Protein AF-A0A5B2W1D2-F1 (afdb_monomer_lite)

Secondary structure (DSSP, 8-state):
--SSPPSSBTTB-EE-TTSEEES-SS---GGGEEEETTTS-HHHHHHHHHHHHHHHHHH-GGGSTTTTT--PPP----HHHHGGG---

Structure (mmCIF, N/CA/C/O backbone):
data_AF-A0A5B2W1D2-F1
#
_entry.id   AF-A0A5B2W1D2-F1
#
loop_
_atom_site.group_PDB
_atom_site.id
_atom_site.type_symbol
_atom_site.label_atom_id
_atom_site.label_alt_id
_atom_site.label_comp_id
_atom_site.label_asym_id
_atom_site.label_entity_id
_atom_site.label_seq_id
_atom_site.pdbx_PDB_ins_code
_atom_site.Cartn_x
_atom_site.Cartn_y
_atom_site.Cartn_z
_atom_site.occupancy
_atom_site.B_iso_or_equiv
_atom_site.auth_seq_id
_atom_site.auth_comp_id
_atom_site.auth_asym_id
_atom_site.auth_atom_id
_atom_site.pdbx_PDB_model_num
ATOM 1 N N . MET A 1 1 ? -1.914 -9.656 18.215 1.00 72.69 1 MET A N 1
ATOM 2 C CA . MET A 1 1 ? -1.688 -8.937 16.943 1.00 72.69 1 MET A CA 1
ATOM 3 C C . MET A 1 1 ? -2.398 -7.605 17.039 1.00 72.69 1 MET A C 1
ATOM 5 O O . MET A 1 1 ? -3.541 -7.641 17.476 1.00 72.69 1 MET A O 1
ATOM 9 N N . PRO A 1 2 ? -1.763 -6.472 16.699 1.00 80.94 2 PRO A N 1
ATOM 10 C CA . PRO A 1 2 ? -2.473 -5.197 16.636 1.00 80.94 2 PRO A CA 1
ATOM 11 C C . PRO A 1 2 ? -3.650 -5.295 15.659 1.00 80.94 2 PRO A C 1
ATOM 13 O O . PRO A 1 2 ? -3.535 -5.982 14.637 1.00 80.94 2 PRO A O 1
ATOM 16 N N . ALA A 1 3 ? -4.772 -4.672 16.007 1.00 80.81 3 ALA A N 1
ATOM 17 C CA . ALA A 1 3 ? -6.022 -4.775 15.265 1.00 80.81 3 ALA A CA 1
ATOM 18 C C . ALA A 1 3 ? -6.012 -3.851 14.041 1.00 80.81 3 ALA A C 1
ATOM 20 O O . ALA A 1 3 ? -6.364 -4.285 12.945 1.00 80.81 3 ALA A O 1
ATOM 21 N N . GLY A 1 4 ? -5.541 -2.614 14.212 1.00 83.88 4 GLY A N 1
ATOM 22 C CA . GLY A 1 4 ? -5.530 -1.575 13.186 1.00 83.88 4 GLY A CA 1
ATOM 23 C C . GLY A 1 4 ? -4.315 -1.600 12.258 1.00 83.88 4 GLY A C 1
ATOM 24 O O . GLY A 1 4 ? -3.319 -2.295 12.481 1.00 83.88 4 GLY A O 1
ATOM 25 N N . ALA A 1 5 ? -4.371 -0.803 11.190 1.00 87.62 5 ALA A N 1
ATOM 26 C CA . ALA A 1 5 ? -3.296 -0.695 10.206 1.00 87.62 5 ALA A CA 1
ATOM 27 C C . ALA A 1 5 ? -1.980 -0.178 10.818 1.00 87.62 5 ALA A C 1
ATOM 29 O O . ALA A 1 5 ? -1.964 0.577 11.793 1.00 87.62 5 ALA A O 1
ATOM 30 N N . CYS A 1 6 ? -0.841 -0.599 10.259 1.00 90.69 6 CYS A N 1
ATOM 31 C CA . CYS A 1 6 ? 0.437 0.022 10.608 1.00 90.69 6 CYS A CA 1
ATOM 32 C C . CYS A 1 6 ? 0.613 1.325 9.830 1.00 90.69 6 CYS A C 1
ATOM 34 O O . CYS A 1 6 ? 0.006 1.526 8.775 1.00 90.69 6 CYS A O 1
ATOM 36 N N . PHE A 1 7 ? 1.489 2.190 10.337 1.00 87.75 7 PHE A N 1
ATOM 37 C CA . PHE A 1 7 ? 1.839 3.421 9.638 1.00 87.75 7 PHE A CA 1
ATOM 38 C C . PHE A 1 7 ? 2.374 3.138 8.229 1.00 87.75 7 PHE A C 1
ATOM 40 O O . PHE A 1 7 ? 1.918 3.744 7.271 1.00 87.75 7 PHE A O 1
ATOM 47 N N . TRP A 1 8 ? 3.291 2.178 8.100 1.00 87.06 8 TRP A N 1
ATOM 48 C CA . TRP A 1 8 ? 4.006 1.908 6.852 1.00 87.06 8 TRP A CA 1
ATOM 49 C C . TRP A 1 8 ? 3.097 1.413 5.725 1.00 87.06 8 TRP A C 1
ATOM 51 O O . TRP A 1 8 ? 3.196 1.904 4.606 1.00 87.06 8 TRP A O 1
ATOM 61 N N . ALA A 1 9 ? 2.189 0.477 6.018 1.00 88.88 9 ALA A N 1
ATOM 62 C CA . ALA A 1 9 ? 1.392 -0.176 4.990 1.00 88.88 9 ALA A CA 1
ATOM 63 C C . ALA A 1 9 ? 0.441 0.811 4.297 1.00 88.88 9 ALA A C 1
ATOM 65 O O . ALA A 1 9 ? -0.531 1.298 4.884 1.00 88.88 9 ALA A O 1
ATOM 66 N N . GLY A 1 10 ? 0.758 1.090 3.033 1.00 83.38 10 GLY A N 1
ATOM 67 C CA . GLY A 1 10 ? -0.000 1.948 2.125 1.00 83.38 10 GLY A CA 1
ATOM 68 C C . GLY A 1 10 ? 0.284 3.445 2.234 1.00 83.38 10 GLY A C 1
ATOM 69 O O . GLY A 1 10 ? -0.209 4.182 1.391 1.00 83.38 10 GLY A O 1
ATOM 70 N N . HIS A 1 11 ? 1.086 3.897 3.207 1.00 87.00 11 HIS A N 1
ATOM 71 C CA . HIS A 1 11 ? 1.614 5.276 3.224 1.00 87.00 11 HIS A CA 1
ATOM 72 C C . HIS A 1 11 ? 3.052 5.360 2.724 1.00 87.00 11 HIS A C 1
ATOM 74 O O . HIS A 1 11 ? 3.481 6.409 2.255 1.00 87.00 11 HIS A O 1
ATOM 80 N N . VAL A 1 12 ? 3.803 4.266 2.836 1.00 88.56 12 VAL A N 1
ATOM 81 C CA . VAL A 1 12 ? 5.181 4.165 2.362 1.00 88.56 12 VAL A CA 1
ATOM 82 C C . VAL A 1 12 ? 5.320 2.862 1.593 1.00 88.56 12 VAL A C 1
ATOM 84 O O . VAL A 1 12 ? 4.881 1.809 2.055 1.00 88.56 12 VAL A O 1
ATOM 87 N N . LEU A 1 13 ? 5.951 2.939 0.428 1.00 92.19 13 LEU A N 1
ATOM 88 C CA . LEU A 1 13 ? 6.272 1.791 -0.406 1.00 92.19 13 LEU A CA 1
ATOM 89 C C . LEU A 1 13 ? 7.790 1.644 -0.483 1.00 92.19 13 LEU A C 1
ATOM 91 O O . LEU A 1 13 ? 8.516 2.636 -0.453 1.00 92.19 13 LEU A O 1
ATOM 95 N N . CYS A 1 14 ? 8.270 0.408 -0.563 1.00 93.69 14 CYS A N 1
ATOM 96 C CA . CYS A 1 14 ? 9.684 0.116 -0.763 1.00 93.69 14 CYS A CA 1
ATOM 97 C C . CYS A 1 14 ? 9.888 -0.442 -2.167 1.00 93.69 14 CYS A C 1
ATOM 99 O O . CYS A 1 14 ? 9.283 -1.457 -2.503 1.00 93.69 14 CYS A O 1
ATOM 101 N N . LEU A 1 15 ? 10.717 0.231 -2.961 1.00 94.94 15 LEU A N 1
ATOM 102 C CA . LEU A 1 15 ? 11.121 -0.202 -4.293 1.00 94.94 15 LEU A CA 1
ATOM 103 C C . LEU A 1 15 ? 12.461 -0.936 -4.203 1.00 94.94 15 LEU A C 1
ATOM 105 O O . LEU A 1 15 ? 13.436 -0.384 -3.692 1.00 94.94 15 LEU A O 1
ATOM 109 N N . ALA A 1 16 ? 12.497 -2.166 -4.700 1.00 94.06 16 ALA A N 1
ATOM 110 C CA . ALA A 1 16 ? 13.716 -2.943 -4.858 1.00 94.06 16 ALA A CA 1
ATOM 111 C C . ALA A 1 16 ? 14.386 -2.663 -6.224 1.00 94.06 16 ALA A C 1
ATOM 113 O O . ALA A 1 16 ? 13.724 -2.183 -7.148 1.00 94.06 16 ALA A O 1
ATOM 114 N N . PRO A 1 17 ? 15.692 -2.961 -6.386 1.00 95.19 17 PRO A N 1
ATOM 115 C CA . PRO A 1 17 ? 16.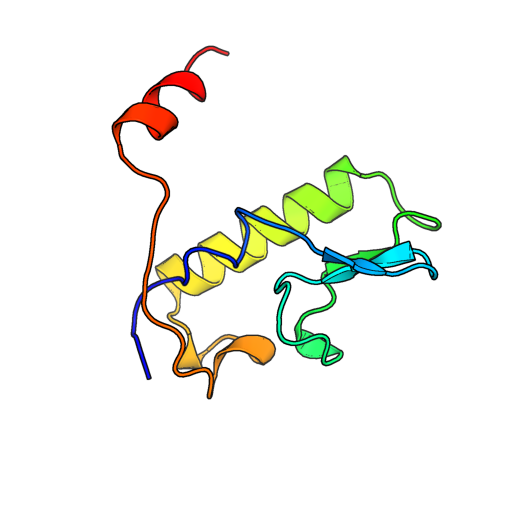416 -2.720 -7.643 1.00 95.19 17 PRO A CA 1
ATOM 116 C C . PRO A 1 17 ? 15.888 -3.498 -8.856 1.00 95.19 17 PRO A C 1
ATOM 118 O O . PRO A 1 17 ? 16.156 -3.116 -9.989 1.00 95.19 17 PRO A O 1
ATOM 121 N N . ASP A 1 18 ? 15.151 -4.582 -8.622 1.00 95.31 18 ASP A N 1
ATOM 122 C CA . ASP A 1 18 ? 14.501 -5.409 -9.643 1.00 95.31 18 ASP A CA 1
ATOM 123 C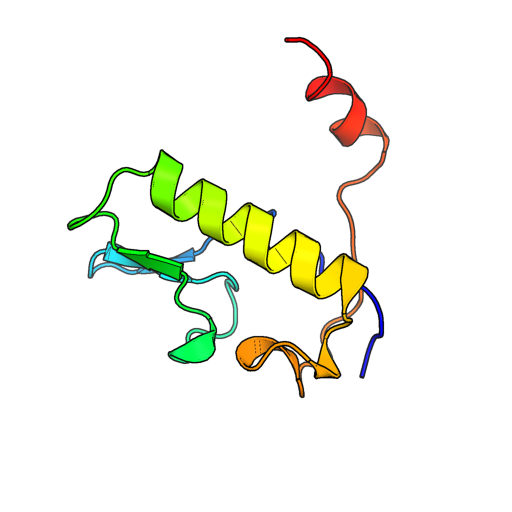 C . ASP A 1 18 ? 13.098 -4.899 -10.028 1.00 95.31 18 ASP A C 1
ATOM 125 O O . ASP A 1 18 ? 12.353 -5.584 -10.725 1.00 95.31 18 ASP A O 1
ATOM 129 N N . GLY A 1 19 ? 12.720 -3.710 -9.550 1.00 96.50 19 GLY A N 1
ATOM 130 C CA . GLY A 1 19 ? 11.435 -3.082 -9.834 1.00 96.50 19 GLY A CA 1
ATOM 131 C C . GLY A 1 19 ? 10.315 -3.498 -8.881 1.00 96.50 19 GLY A C 1
ATOM 132 O O . GLY A 1 19 ? 9.271 -2.841 -8.866 1.00 96.50 19 GLY A O 1
ATOM 133 N N . ASN A 1 20 ? 10.509 -4.530 -8.047 1.00 96.94 20 ASN A N 1
ATOM 134 C CA . ASN A 1 20 ? 9.467 -5.004 -7.140 1.00 96.94 20 ASN A CA 1
ATOM 135 C C . ASN A 1 20 ? 9.135 -3.953 -6.079 1.00 96.94 20 ASN A C 1
ATOM 137 O O . ASN A 1 20 ? 10.010 -3.425 -5.388 1.00 96.94 20 ASN A O 1
ATOM 141 N N . VAL A 1 21 ? 7.840 -3.702 -5.891 1.00 96.31 21 VAL A N 1
ATOM 142 C CA . VAL A 1 21 ? 7.331 -2.770 -4.887 1.00 96.31 21 VAL A CA 1
ATOM 143 C C . VAL A 1 21 ? 6.678 -3.530 -3.749 1.00 96.31 21 VAL A C 1
ATOM 145 O O . VAL A 1 21 ? 5.736 -4.294 -3.945 1.00 96.31 21 VAL A O 1
ATOM 148 N N . SER A 1 22 ? 7.159 -3.291 -2.534 1.00 95.56 22 SER A N 1
ATOM 149 C CA . SER A 1 22 ? 6.648 -3.886 -1.302 1.00 95.56 22 S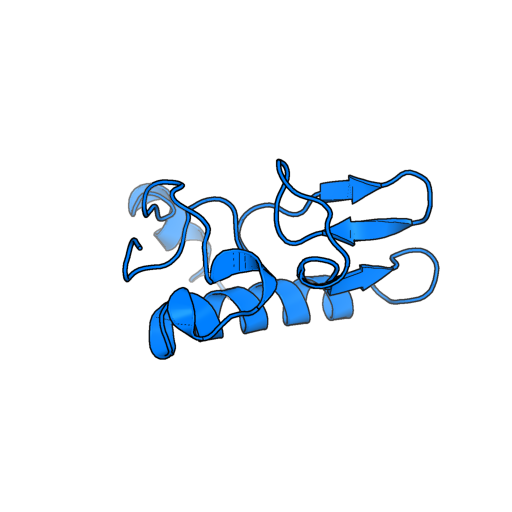ER A CA 1
ATOM 150 C C . SER A 1 22 ? 5.862 -2.883 -0.462 1.00 95.56 22 SER A C 1
ATOM 152 O O . SER A 1 22 ? 6.243 -1.721 -0.322 1.00 95.56 22 SER A O 1
ATOM 154 N N . ILE A 1 23 ? 4.811 -3.370 0.195 1.00 94.00 23 ILE A N 1
ATOM 155 C CA . ILE A 1 23 ? 3.965 -2.610 1.126 1.00 94.00 23 ILE A CA 1
ATOM 156 C C . ILE A 1 23 ? 4.652 -2.287 2.463 1.00 94.00 23 ILE A C 1
ATOM 158 O O . ILE A 1 23 ? 4.121 -1.547 3.291 1.00 94.00 23 ILE A O 1
ATOM 162 N N . CYS A 1 24 ? 5.813 -2.889 2.720 1.00 90.75 24 CYS A N 1
ATOM 163 C CA . CYS A 1 24 ? 6.581 -2.705 3.939 1.00 90.75 24 CYS A CA 1
ATOM 164 C C . CYS A 1 24 ? 8.051 -2.451 3.602 1.00 90.75 24 CYS A C 1
ATOM 166 O O . CYS A 1 24 ? 8.637 -3.147 2.781 1.00 90.75 24 CYS A O 1
ATOM 168 N N . VAL A 1 25 ? 8.656 -1.489 4.301 1.00 85.50 25 VAL A N 1
ATOM 169 C CA . VAL A 1 25 ? 10.089 -1.164 4.193 1.00 85.50 25 VAL A CA 1
ATOM 170 C C . VAL A 1 25 ? 10.988 -2.081 5.036 1.00 85.50 25 VAL A C 1
ATOM 172 O O . VAL A 1 25 ? 12.202 -1.974 4.984 1.00 85.50 25 VAL A O 1
ATOM 175 N N . ILE A 1 26 ? 10.399 -2.961 5.855 1.00 82.56 26 ILE A N 1
ATOM 176 C CA . ILE A 1 26 ? 11.142 -3.809 6.807 1.00 82.56 26 ILE A CA 1
ATOM 177 C C . ILE A 1 26 ? 11.017 -5.300 6.469 1.00 82.56 26 ILE A C 1
ATOM 179 O O . ILE A 1 26 ? 11.849 -6.100 6.881 1.00 82.56 26 ILE A O 1
ATOM 183 N N . SER A 1 27 ? 9.955 -5.710 5.774 1.00 80.31 27 SER A N 1
ATOM 184 C CA . SER A 1 27 ? 9.725 -7.112 5.428 1.00 80.31 27 SER A CA 1
ATOM 185 C C . SER A 1 27 ? 9.303 -7.216 3.971 1.00 80.31 27 SER A C 1
ATOM 187 O O . SER A 1 27 ? 8.286 -6.651 3.582 1.00 80.31 27 SER A O 1
ATOM 189 N N . HIS A 1 28 ? 10.076 -7.968 3.190 1.00 77.81 28 HIS A N 1
ATOM 190 C CA . HIS A 1 28 ? 9.931 -8.081 1.733 1.00 77.81 28 HIS A CA 1
ATOM 191 C C . HIS A 1 28 ? 9.497 -9.486 1.297 1.00 77.81 28 HIS A C 1
ATOM 193 O O . HIS A 1 28 ? 9.787 -9.932 0.193 1.00 77.81 28 HIS A O 1
ATOM 199 N N . GLY A 1 29 ? 8.821 -10.232 2.179 1.00 78.94 29 GLY A N 1
ATOM 200 C CA . GLY A 1 29 ? 8.271 -11.534 1.802 1.00 78.94 29 GLY A CA 1
ATOM 201 C C . GLY A 1 29 ? 7.247 -11.389 0.671 1.00 78.94 29 GLY A C 1
ATOM 202 O O . GLY A 1 29 ? 6.504 -10.411 0.652 1.00 78.94 29 GLY A O 1
ATOM 203 N N . ARG A 1 30 ? 7.148 -12.394 -0.213 1.00 84.38 30 ARG A N 1
ATOM 204 C CA . ARG A 1 30 ? 6.284 -12.396 -1.419 1.00 84.38 30 ARG A CA 1
ATOM 205 C C . ARG A 1 30 ? 4.861 -11.869 -1.205 1.00 84.38 30 ARG A C 1
ATOM 207 O O . ARG A 1 30 ? 4.302 -11.216 -2.070 1.00 84.38 30 ARG A O 1
ATOM 214 N N . HIS A 1 31 ? 4.277 -12.124 -0.034 1.00 86.81 31 HIS A N 1
ATOM 215 C CA . HIS A 1 31 ? 2.915 -11.703 0.303 1.00 86.81 31 HIS A CA 1
ATOM 216 C C . HIS A 1 31 ? 2.761 -10.183 0.481 1.00 86.81 31 HIS A C 1
ATOM 218 O O . HIS A 1 31 ? 1.634 -9.698 0.556 1.00 86.81 31 HIS A O 1
ATOM 224 N N . GLY A 1 32 ? 3.869 -9.453 0.622 1.00 90.94 32 GLY A N 1
ATOM 225 C CA . GLY A 1 32 ? 3.909 -7.999 0.752 1.00 90.94 32 GLY A CA 1
ATOM 226 C C . GLY A 1 32 ? 4.269 -7.271 -0.540 1.00 90.94 32 GLY A C 1
ATOM 227 O O . GLY A 1 32 ? 4.243 -6.04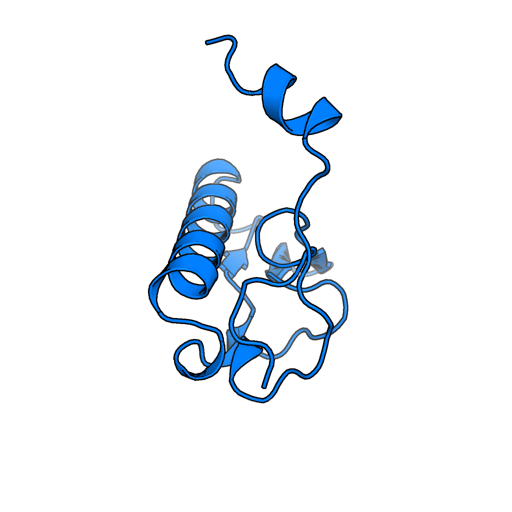4 -0.535 1.00 90.94 32 GLY A O 1
ATOM 228 N N . VAL A 1 33 ? 4.600 -7.988 -1.619 1.00 95.06 33 VAL A N 1
ATOM 229 C CA . VAL A 1 33 ? 4.847 -7.389 -2.936 1.00 95.06 33 VAL A CA 1
ATOM 230 C C . VAL A 1 33 ? 3.504 -7.041 -3.576 1.00 95.06 33 VAL A C 1
ATOM 232 O O . VAL A 1 33 ? 2.584 -7.857 -3.578 1.00 95.06 33 VAL A O 1
ATOM 235 N N . ILE A 1 34 ? 3.379 -5.816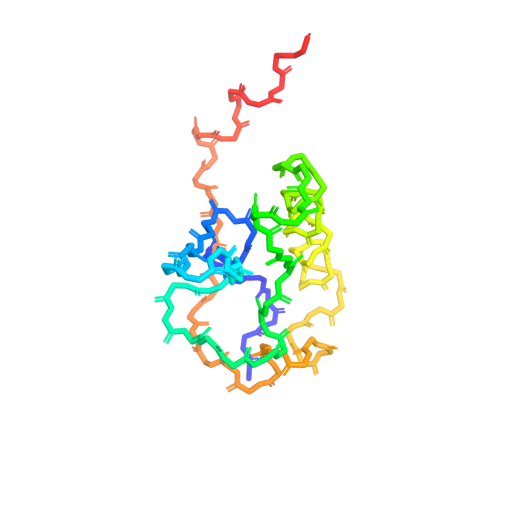 -4.080 1.00 95.31 34 ILE A N 1
ATOM 236 C CA . ILE A 1 34 ? 2.133 -5.256 -4.623 1.00 95.31 34 ILE A CA 1
ATOM 237 C C . ILE A 1 34 ? 2.218 -4.914 -6.119 1.00 95.31 34 ILE A C 1
ATOM 239 O O . ILE A 1 34 ? 1.226 -4.482 -6.700 1.00 95.31 34 ILE A O 1
ATOM 243 N N . GLY A 1 35 ? 3.370 -5.115 -6.753 1.00 96.31 35 GLY A N 1
ATOM 244 C CA . GLY A 1 35 ? 3.564 -4.913 -8.189 1.00 96.31 35 GLY A CA 1
ATOM 245 C C . GLY A 1 35 ? 5.033 -4.730 -8.541 1.00 96.31 35 GLY A C 1
ATOM 246 O O . GLY A 1 35 ? 5.890 -4.778 -7.653 1.00 96.31 35 GLY A O 1
ATOM 247 N N . ASN A 1 36 ? 5.300 -4.491 -9.822 1.00 97.56 36 ASN A N 1
ATOM 248 C CA . ASN A 1 36 ? 6.632 -4.191 -10.336 1.00 97.56 36 ASN A CA 1
ATOM 249 C C . ASN A 1 36 ? 6.588 -2.942 -11.234 1.00 97.56 36 ASN A C 1
ATOM 251 O O . ASN A 1 36 ? 5.780 -2.878 -12.155 1.00 97.56 36 ASN A O 1
ATOM 255 N N . LEU A 1 37 ? 7.430 -1.939 -10.963 1.00 97.75 37 LEU A N 1
ATOM 256 C CA . LEU A 1 37 ? 7.440 -0.675 -11.721 1.00 97.75 37 LEU A CA 1
ATOM 257 C C . LEU A 1 37 ? 8.138 -0.757 -13.082 1.00 97.75 37 LEU A C 1
ATOM 259 O O . LEU A 1 37 ? 8.042 0.186 -13.863 1.00 97.75 37 LEU A O 1
ATOM 263 N N . PHE A 1 38 ? 8.857 -1.838 -13.367 1.00 98.06 38 PHE A N 1
ATOM 264 C CA . PHE A 1 38 ? 9.391 -2.090 -14.705 1.00 98.06 38 PHE A CA 1
ATOM 265 C C . PHE A 1 38 ? 8.326 -2.689 -15.629 1.00 98.06 38 PHE A C 1
ATOM 267 O O . PHE A 1 38 ? 8.390 -2.477 -16.837 1.00 98.06 38 PHE A O 1
ATOM 274 N N . ASP A 1 39 ? 7.325 -3.365 -15.057 1.00 98.31 39 ASP A N 1
ATOM 275 C CA . ASP A 1 39 ? 6.272 -4.058 -15.804 1.00 98.31 39 ASP A CA 1
ATOM 276 C C . ASP A 1 39 ? 4.940 -3.287 -15.835 1.00 98.31 39 ASP A C 1
ATOM 278 O O . ASP A 1 39 ? 4.123 -3.484 -16.736 1.00 98.31 39 ASP A O 1
ATOM 282 N N . GLU A 1 40 ? 4.684 -2.426 -14.843 1.00 97.81 40 GLU A N 1
ATOM 283 C CA . GLU A 1 40 ? 3.370 -1.822 -14.608 1.00 97.81 40 GLU A CA 1
ATOM 284 C C . GLU A 1 40 ? 3.442 -0.307 -14.329 1.00 97.81 40 GLU A C 1
ATOM 286 O O . GLU A 1 40 ? 4.389 0.163 -13.693 1.00 97.81 40 GLU A O 1
ATOM 291 N N . PRO A 1 41 ? 2.407 0.477 -14.706 1.00 98.00 41 PRO A N 1
ATOM 292 C CA . PRO A 1 41 ? 2.323 1.892 -14.350 1.00 98.00 41 PRO A CA 1
ATOM 293 C C . PRO A 1 41 ? 2.300 2.119 -12.835 1.00 98.00 41 PRO A C 1
ATOM 295 O O . PRO A 1 41 ? 1.648 1.379 -12.083 1.00 98.00 41 PRO A O 1
ATOM 298 N N . ALA A 1 42 ? 2.937 3.202 -12.387 1.00 96.56 42 ALA A N 1
ATOM 299 C CA . ALA A 1 42 ? 3.040 3.546 -10.971 1.00 96.56 42 ALA A CA 1
ATOM 300 C C . ALA A 1 42 ? 1.667 3.705 -10.300 1.00 96.56 42 ALA A C 1
ATOM 302 O O . ALA A 1 42 ? 1.479 3.278 -9.161 1.00 96.56 42 ALA A O 1
ATOM 303 N N . GLU A 1 43 ? 0.682 4.246 -11.014 1.00 96.81 43 GLU A N 1
ATOM 304 C CA . GLU A 1 43 ? -0.690 4.441 -10.544 1.00 96.81 43 GLU A CA 1
ATOM 305 C C . GLU A 1 43 ? -1.346 3.112 -10.160 1.00 96.81 43 GLU A C 1
ATOM 307 O O . GLU A 1 43 ? -2.039 3.025 -9.145 1.00 96.81 43 GLU A O 1
ATOM 312 N N . THR A 1 44 ? -1.081 2.056 -10.934 1.00 97.62 44 THR A N 1
ATOM 313 C CA . THR A 1 44 ? -1.607 0.710 -10.675 1.0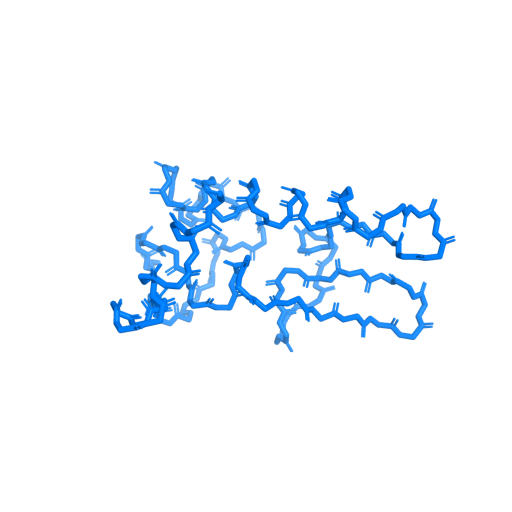0 97.62 44 THR A CA 1
ATOM 314 C C . THR A 1 44 ? -1.017 0.143 -9.388 1.00 97.62 44 THR A C 1
ATOM 316 O O . THR A 1 44 ? -1.745 -0.370 -8.531 1.00 97.62 44 THR A O 1
ATOM 319 N N . VAL A 1 45 ? 0.298 0.280 -9.212 1.00 96.75 45 VAL A N 1
ATOM 320 C CA . VAL A 1 45 ? 0.997 -0.187 -8.009 1.00 96.75 45 VAL A CA 1
ATOM 321 C C . VAL A 1 45 ? 0.540 0.596 -6.773 1.00 96.75 45 VAL A C 1
ATOM 323 O O . VAL A 1 45 ? 0.231 0.005 -5.735 1.00 96.75 45 VAL A O 1
ATOM 326 N N . VAL A 1 46 ? 0.402 1.920 -6.884 1.00 95.31 46 VAL A N 1
ATOM 327 C CA . VAL A 1 46 ? -0.104 2.778 -5.802 1.00 95.31 46 VAL A CA 1
ATOM 328 C C . VAL A 1 46 ? -1.546 2.419 -5.438 1.00 95.31 46 VAL A C 1
ATOM 330 O O . VAL A 1 46 ? -1.853 2.277 -4.251 1.00 95.31 46 VAL A O 1
ATOM 333 N N . ALA A 1 47 ? -2.423 2.192 -6.421 1.00 95.62 47 ALA A N 1
ATOM 334 C CA . ALA A 1 47 ? -3.806 1.783 -6.178 1.00 95.62 47 ALA A CA 1
ATOM 335 C C . ALA A 1 47 ? -3.886 0.469 -5.382 1.00 95.62 47 ALA A C 1
ATOM 337 O O . ALA A 1 47 ? -4.695 0.349 -4.456 1.00 95.62 47 ALA A O 1
ATOM 338 N N . ARG A 1 48 ? -3.000 -0.495 -5.666 1.00 95.69 48 ARG A N 1
ATOM 339 C CA . ARG A 1 48 ? -2.886 -1.735 -4.878 1.00 95.69 48 ARG A CA 1
ATOM 340 C C . ARG A 1 48 ? -2.396 -1.479 -3.456 1.00 95.69 48 ARG A C 1
ATOM 342 O O . ARG A 1 48 ? -2.912 -2.097 -2.527 1.00 95.69 48 ARG A O 1
ATOM 349 N N . GLY A 1 49 ? -1.472 -0.540 -3.257 1.00 94.25 49 GLY A N 1
ATOM 350 C CA . GLY A 1 49 ? -1.043 -0.104 -1.925 1.00 94.25 49 GLY A CA 1
ATOM 351 C C . GLY A 1 49 ? -2.189 0.492 -1.096 1.00 94.25 49 GLY A C 1
ATOM 352 O O . GLY A 1 49 ? -2.376 0.122 0.068 1.00 94.25 49 GLY A O 1
ATOM 353 N N . VAL A 1 50 ? -3.016 1.344 -1.712 1.00 93.19 50 VAL A N 1
ATOM 354 C CA . VAL A 1 50 ? -4.225 1.909 -1.086 1.00 93.19 50 VAL A CA 1
ATOM 355 C C . VAL A 1 50 ? -5.235 0.810 -0.755 1.00 93.19 50 VAL A C 1
ATOM 357 O O . VAL A 1 50 ? -5.765 0.773 0.357 1.00 93.19 50 VAL A O 1
ATOM 360 N N . ALA A 1 51 ? -5.483 -0.117 -1.684 1.00 93.56 51 ALA A N 1
ATOM 361 C CA . ALA A 1 51 ? -6.387 -1.243 -1.464 1.00 93.56 51 ALA A CA 1
ATOM 362 C C . ALA A 1 51 ? -5.902 -2.150 -0.323 1.00 93.56 51 ALA A C 1
ATOM 364 O O . ALA A 1 51 ? -6.690 -2.527 0.544 1.00 93.56 51 ALA A O 1
ATOM 365 N N . PHE A 1 52 ? -4.601 -2.445 -0.264 1.00 93.56 52 PHE A N 1
ATOM 366 C CA . PHE A 1 52 ? -4.003 -3.212 0.826 1.00 93.56 52 PHE A CA 1
ATOM 367 C C . PHE A 1 52 ? -4.241 -2.536 2.179 1.00 93.56 52 PHE A C 1
ATOM 369 O O . PHE A 1 52 ? -4.655 -3.191 3.137 1.00 93.56 52 PHE A O 1
ATOM 376 N N . ARG A 1 53 ? -4.024 -1.218 2.263 1.00 92.62 53 ARG A N 1
ATOM 377 C CA . ARG A 1 53 ? -4.284 -0.460 3.490 1.00 92.62 53 ARG A CA 1
ATOM 378 C C . ARG A 1 53 ? -5.753 -0.506 3.892 1.00 92.62 53 ARG A C 1
ATOM 380 O O . ARG A 1 53 ? -6.037 -0.804 5.048 1.00 92.62 53 ARG A O 1
ATOM 387 N N . ARG A 1 54 ? -6.677 -0.285 2.953 1.00 92.00 54 ARG A N 1
ATOM 388 C CA . ARG A 1 54 ? -8.122 -0.388 3.221 1.00 92.00 54 ARG A CA 1
ATOM 389 C C . ARG A 1 54 ? -8.493 -1.758 3.782 1.00 92.00 54 ARG A C 1
ATOM 391 O O . ARG A 1 54 ? -9.279 -1.835 4.720 1.00 92.00 54 ARG A O 1
ATOM 398 N N . ARG A 1 55 ? -7.893 -2.836 3.271 1.00 92.06 55 ARG A N 1
ATOM 399 C CA . ARG A 1 55 ? -8.093 -4.190 3.813 1.00 92.06 55 ARG A CA 1
ATOM 400 C C . ARG A 1 55 ? -7.569 -4.333 5.238 1.00 92.06 55 ARG A C 1
ATOM 402 O O . ARG A 1 55 ? -8.259 -4.902 6.072 1.00 92.06 55 ARG A O 1
ATOM 409 N N . LEU A 1 56 ? -6.401 -3.773 5.560 1.00 92.00 56 LEU A N 1
ATOM 410 C CA . LEU A 1 56 ? -5.923 -3.750 6.949 1.00 92.00 56 LEU A CA 1
ATOM 411 C C . LEU A 1 56 ? -6.863 -2.979 7.883 1.00 92.00 56 LEU A C 1
ATOM 413 O O . LEU A 1 56 ? -7.041 -3.392 9.023 1.00 92.00 56 LEU A O 1
ATOM 417 N N . GLU A 1 57 ? -7.421 -1.859 7.422 1.00 90.94 57 GLU A N 1
ATOM 418 C CA . GLU A 1 57 ? -8.322 -1.013 8.216 1.00 90.94 57 GLU A CA 1
ATOM 419 C C . GLU A 1 57 ? -9.704 -1.655 8.418 1.00 90.94 57 GLU A C 1
ATOM 421 O O . GLU A 1 57 ? -10.314 -1.458 9.463 1.00 90.94 57 GLU A O 1
ATOM 426 N N . THR A 1 58 ? -10.182 -2.444 7.451 1.00 91.56 58 THR A N 1
ATOM 427 C CA . THR A 1 58 ? -11.524 -3.054 7.476 1.00 91.56 58 THR A CA 1
ATOM 428 C C . THR A 1 58 ? -11.539 -4.480 8.024 1.00 91.56 58 THR A C 1
ATOM 430 O O . THR A 1 58 ? -12.393 -4.818 8.837 1.00 91.56 58 THR A O 1
ATOM 433 N N . GLU A 1 59 ? -10.600 -5.326 7.601 1.00 91.25 59 GLU A N 1
ATOM 434 C CA . GLU A 1 59 ? -10.545 -6.750 7.963 1.00 91.25 59 GLU A CA 1
ATOM 435 C C . GLU A 1 59 ? -9.605 -7.021 9.150 1.00 91.25 59 GLU A C 1
ATOM 437 O O . GLU A 1 59 ? -9.645 -8.094 9.759 1.00 91.25 59 GLU A O 1
ATOM 442 N N . GLY A 1 60 ? -8.735 -6.062 9.471 1.00 90.00 60 GLY A N 1
ATOM 443 C CA . GLY A 1 60 ? -7.685 -6.217 10.466 1.00 90.00 60 GLY A CA 1
ATOM 444 C C . GLY A 1 60 ? -6.493 -7.037 9.965 1.00 90.00 60 GLY A C 1
ATOM 445 O O . GLY A 1 60 ? -6.532 -7.780 8.979 1.00 90.00 60 GLY A O 1
ATOM 446 N N . ARG A 1 61 ? -5.371 -6.922 10.678 1.00 90.75 61 ARG A N 1
ATOM 447 C CA . ARG A 1 61 ? -4.100 -7.523 10.237 1.00 90.75 61 ARG A CA 1
ATOM 448 C C . ARG A 1 61 ? -4.121 -9.041 10.145 1.00 90.75 61 ARG A C 1
ATOM 450 O O . ARG A 1 61 ? -3.437 -9.593 9.291 1.00 90.75 61 ARG A O 1
ATOM 457 N N . CYS A 1 62 ? -4.878 -9.714 11.011 1.00 89.69 62 CYS A N 1
ATOM 458 C CA . CYS A 1 62 ? -4.940 -11.177 11.060 1.00 89.69 62 CYS A CA 1
ATOM 459 C C . CYS A 1 62 ? -5.470 -11.802 9.758 1.00 89.69 62 CYS A C 1
ATOM 461 O O . CYS A 1 62 ? -5.185 -12.967 9.493 1.00 89.69 62 CYS A O 1
ATOM 463 N N . ARG A 1 63 ? -6.189 -11.028 8.934 1.00 88.56 63 ARG A N 1
ATOM 464 C CA . ARG A 1 63 ? -6.752 -11.458 7.647 1.00 88.56 63 ARG A CA 1
ATOM 465 C C . ARG A 1 63 ? -5.850 -11.166 6.445 1.00 88.56 63 ARG A C 1
ATOM 467 O O . ARG A 1 63 ? -6.113 -11.654 5.350 1.00 88.56 63 ARG A O 1
ATOM 474 N N . VAL A 1 64 ? -4.757 -10.426 6.633 1.00 89.00 64 VAL A N 1
ATOM 475 C CA . VAL A 1 64 ? -3.839 -10.048 5.552 1.00 89.00 64 VAL A CA 1
ATOM 476 C C . VAL A 1 64 ? -2.559 -10.867 5.650 1.00 89.00 64 VAL A C 1
ATOM 478 O O . VAL A 1 64 ? -1.796 -10.713 6.598 1.00 89.00 64 VAL A O 1
ATOM 481 N N . GLY A 1 65 ? -2.295 -11.718 4.653 1.00 89.06 65 GLY A N 1
ATOM 482 C CA . GLY A 1 65 ? -1.219 -12.720 4.700 1.00 89.06 65 GLY A CA 1
ATOM 483 C C . GLY A 1 65 ? 0.160 -12.175 5.090 1.00 89.06 65 GLY A C 1
ATOM 484 O O . GLY A 1 65 ? 0.839 -12.777 5.913 1.00 89.06 65 GLY A O 1
ATOM 485 N N . HIS A 1 66 ? 0.555 -11.006 4.575 1.00 92.12 66 HIS A N 1
ATOM 486 C CA . HIS A 1 66 ? 1.828 -10.371 4.939 1.00 92.12 66 HIS A CA 1
ATOM 487 C C . HIS A 1 66 ? 1.865 -9.843 6.382 1.00 92.12 66 HIS A C 1
ATOM 489 O O . HIS A 1 66 ? 2.921 -9.793 7.008 1.00 92.12 66 HIS A O 1
ATOM 495 N N . CYS A 1 67 ? 0.717 -9.428 6.922 1.00 92.44 67 CYS A N 1
ATOM 496 C CA . CYS A 1 67 ? 0.621 -8.774 8.223 1.00 92.44 67 CYS A CA 1
ATOM 497 C C . CYS A 1 67 ? 0.075 -9.677 9.334 1.00 92.44 67 CYS A C 1
ATOM 499 O O . CYS A 1 67 ? 0.076 -9.240 10.481 1.00 92.44 67 CYS A O 1
ATOM 501 N N . SER A 1 68 ? -0.348 -10.907 9.039 1.00 91.75 68 SER A N 1
ATOM 502 C CA . SER A 1 68 ? -1.122 -11.767 9.948 1.00 91.75 68 SER A CA 1
ATOM 503 C C . SER A 1 68 ? -0.424 -12.106 11.265 1.00 91.75 68 SER A C 1
ATOM 505 O O . SER A 1 68 ? -1.095 -12.333 12.269 1.00 91.75 68 SER A O 1
ATOM 507 N N . THR A 1 69 ? 0.909 -12.065 11.293 1.00 90.81 69 THR A N 1
ATOM 508 C CA . THR A 1 69 ? 1.742 -12.308 12.484 1.00 90.81 69 THR A CA 1
ATOM 509 C C . THR A 1 69 ? 2.604 -11.097 12.883 1.00 90.81 69 THR A C 1
ATOM 511 O O . THR A 1 69 ? 3.402 -11.168 13.821 1.00 90.81 69 THR A O 1
ATOM 514 N N . CYS A 1 70 ? 2.436 -9.952 12.209 1.00 90.94 70 CYS A N 1
ATOM 515 C CA . CYS A 1 70 ? 3.274 -8.760 12.365 1.00 90.94 70 CYS A CA 1
ATOM 516 C C . CYS A 1 70 ? 2.956 -7.916 13.617 1.00 90.94 70 CYS A C 1
ATOM 518 O O . CYS A 1 70 ? 1.956 -7.201 13.684 1.00 90.94 70 CYS A O 1
ATOM 520 N N . ARG A 1 71 ? 3.886 -7.872 14.578 1.00 90.75 71 ARG A N 1
ATOM 521 C CA . ARG A 1 71 ? 3.719 -7.149 15.856 1.00 90.75 71 ARG A CA 1
ATOM 522 C C . ARG A 1 71 ? 4.048 -5.649 15.826 1.00 90.75 71 ARG A C 1
ATOM 524 O O . ARG A 1 71 ? 4.052 -5.021 16.878 1.00 90.75 71 ARG A O 1
ATOM 531 N N . LYS A 1 72 ? 4.341 -5.060 14.658 1.00 89.81 72 LYS A N 1
ATOM 532 C CA . LYS A 1 72 ? 4.638 -3.615 14.563 1.00 89.81 72 LYS A CA 1
ATOM 533 C C . LYS A 1 72 ? 3.451 -2.792 15.077 1.00 89.81 72 LYS A C 1
ATOM 535 O O . LYS A 1 72 ? 2.327 -3.162 14.745 1.00 89.81 72 LYS A O 1
ATOM 540 N N . PRO A 1 73 ? 3.662 -1.684 15.802 1.00 89.44 73 PRO A N 1
ATOM 541 C CA . PRO A 1 73 ? 2.564 -0.892 16.347 1.00 89.44 73 PRO A CA 1
ATOM 542 C C . PRO A 1 73 ? 1.615 -0.377 15.256 1.00 89.44 73 PRO A C 1
ATOM 544 O O . PRO A 1 73 ? 1.939 -0.336 14.061 1.00 89.44 73 PRO A O 1
ATOM 547 N N . GLU A 1 74 ? 0.398 -0.047 15.668 1.00 90.31 74 GLU A N 1
ATOM 548 C CA . GLU A 1 74 ? -0.561 0.671 14.828 1.00 90.31 74 GLU A CA 1
ATOM 549 C C . GLU A 1 74 ? -0.077 2.097 14.600 1.00 90.31 74 GLU A C 1
ATOM 551 O O . GLU A 1 74 ? 0.672 2.651 15.405 1.00 90.31 74 GLU A O 1
ATOM 556 N N . GLY A 1 75 ? -0.466 2.681 13.475 1.00 86.69 75 GLY A N 1
ATOM 557 C CA . GLY A 1 75 ? -0.087 4.050 13.189 1.00 86.69 75 GLY A CA 1
ATOM 558 C C . GLY A 1 75 ? -0.813 4.618 11.987 1.00 86.69 75 GLY A C 1
ATOM 559 O O . GLY A 1 75 ? -1.181 3.912 11.045 1.00 86.69 75 GLY A O 1
ATOM 560 N N . SER A 1 76 ? -0.999 5.927 12.027 1.00 84.25 76 SER A N 1
ATOM 561 C CA . SER A 1 76 ? -1.661 6.706 10.994 1.00 84.25 76 SER A CA 1
ATOM 562 C C . SER A 1 76 ? -0.861 7.972 10.712 1.00 84.25 76 SER A C 1
ATOM 564 O O . SER A 1 76 ? -0.024 8.403 11.507 1.00 84.25 76 SER A O 1
ATOM 566 N N . VAL A 1 77 ? -1.103 8.564 9.547 1.00 81.25 77 VAL A N 1
ATOM 567 C CA . VAL A 1 77 ? -0.607 9.904 9.237 1.00 81.25 77 VAL A CA 1
ATOM 568 C C . VAL A 1 77 ? -1.281 10.892 10.187 1.00 81.25 77 VAL A C 1
ATOM 570 O O . VAL A 1 77 ? -2.505 10.880 10.316 1.00 81.25 77 VAL A O 1
ATOM 573 N N . TYR A 1 78 ? -0.496 11.750 10.846 1.00 79.50 78 TYR A N 1
ATOM 574 C CA . TYR A 1 78 ? -1.038 12.768 11.748 1.00 79.50 78 TYR A CA 1
ATOM 575 C C . TYR A 1 78 ? -2.103 13.627 11.053 1.00 79.50 78 TYR A C 1
ATOM 577 O O . TYR A 1 78 ? -1.923 14.035 9.905 1.00 79.50 78 TYR A O 1
ATOM 585 N N . ALA A 1 79 ? -3.163 13.990 11.781 1.00 77.75 79 ALA A N 1
ATOM 586 C CA . ALA A 1 79 ? -4.309 14.738 11.252 1.00 77.75 79 ALA A CA 1
ATOM 587 C C . ALA A 1 79 ? -3.926 16.026 10.493 1.00 77.75 79 ALA A C 1
ATOM 589 O O . ALA A 1 79 ? -4.529 16.355 9.471 1.00 77.75 79 ALA A O 1
ATOM 590 N N . LYS A 1 80 ? -2.866 16.726 10.925 1.00 79.50 80 LYS A N 1
ATOM 591 C CA . LYS A 1 80 ? -2.349 17.931 10.245 1.00 79.50 80 LYS A CA 1
ATOM 592 C C . LYS A 1 80 ? -1.884 17.689 8.800 1.00 79.50 80 LYS A C 1
ATOM 594 O O . LYS A 1 80 ? -1.860 18.621 8.006 1.00 79.50 80 LYS A O 1
ATOM 599 N N . HIS A 1 81 ? -1.535 16.452 8.455 1.00 75.94 81 HIS A N 1
ATOM 600 C CA . HIS A 1 81 ? -1.113 16.050 7.112 1.00 75.94 81 HIS A CA 1
ATOM 601 C C . HIS A 1 81 ? -2.245 15.415 6.294 1.00 75.94 81 HIS A C 1
ATOM 603 O O . HIS A 1 81 ? -2.107 15.275 5.085 1.00 75.94 81 HIS A O 1
ATOM 609 N N . GLN A 1 82 ? -3.382 15.084 6.916 1.00 68.38 82 GLN A N 1
ATOM 610 C CA . GLN A 1 82 ? -4.545 14.532 6.213 1.00 68.38 82 GLN A CA 1
ATOM 611 C C . GLN A 1 82 ? -5.328 15.613 5.448 1.00 68.38 82 GLN A C 1
ATOM 613 O O . GLN A 1 82 ? -5.847 15.350 4.368 1.00 68.38 82 GLN A O 1
ATOM 618 N N . ARG A 1 83 ? -5.354 16.859 5.951 1.00 59.03 83 ARG A N 1
ATOM 619 C CA . ARG A 1 83 ? -6.129 17.972 5.358 1.00 59.03 83 ARG A CA 1
ATOM 620 C C . ARG A 1 83 ? -5.635 18.453 3.988 1.00 59.03 83 ARG A C 1
ATOM 622 O O . ARG A 1 83 ? -6.378 19.132 3.293 1.00 59.03 83 ARG A O 1
ATOM 629 N N . ARG A 1 84 ? -4.408 18.112 3.577 1.00 54.34 84 ARG A N 1
ATOM 630 C CA . ARG A 1 84 ? -3.865 18.500 2.258 1.00 54.34 84 ARG A CA 1
ATOM 631 C C . ARG A 1 84 ? -4.312 17.594 1.106 1.00 54.34 84 ARG A C 1
ATOM 633 O O . ARG A 1 84 ? -4.100 17.963 -0.037 1.00 54.34 84 ARG A O 1
ATOM 640 N N . LEU A 1 85 ? -4.937 16.449 1.390 1.00 51.50 85 LEU A N 1
ATOM 641 C CA . LEU A 1 85 ? -5.413 15.501 0.371 1.00 51.50 85 LEU A CA 1
ATOM 642 C C . LEU A 1 85 ? -6.888 15.715 -0.023 1.00 51.50 85 LEU A C 1
ATOM 644 O O . LEU A 1 85 ? -7.413 14.954 -0.826 1.00 51.50 85 LEU A O 1
ATOM 648 N N . GLN A 1 86 ? -7.560 16.727 0.541 1.00 46.50 86 GLN A N 1
ATOM 649 C CA . GLN A 1 86 ? -8.957 17.074 0.230 1.00 46.50 86 GLN A CA 1
ATOM 650 C C . GLN A 1 86 ? -9.104 18.224 -0.779 1.00 46.50 86 GLN A C 1
ATOM 652 O O . GLN A 1 86 ? -10.218 18.688 -0.997 1.00 46.50 86 GLN A O 1
ATOM 657 N N . VAL A 1 87 ? -8.013 18.689 -1.392 1.00 38.12 87 VAL A N 1
ATOM 658 C CA . VAL A 1 87 ? -8.088 19.666 -2.485 1.00 38.12 87 VAL A CA 1
ATOM 659 C C . VAL A 1 87 ? -7.912 18.903 -3.796 1.00 38.12 87 VAL A C 1
ATOM 661 O O . VAL A 1 87 ? -6.788 18.679 -4.241 1.00 38.12 87 VAL A O 1
ATOM 664 N N . ALA A 1 88 ? -9.041 18.432 -4.322 1.00 38.62 88 ALA A N 1
ATOM 665 C CA . ALA A 1 88 ? -9.234 18.107 -5.730 1.00 38.62 88 ALA A CA 1
ATOM 666 C C . ALA A 1 88 ? -9.960 19.287 -6.385 1.00 38.62 88 ALA A C 1
ATOM 668 O O . ALA A 1 88 ? -10.825 19.876 -5.692 1.00 38.62 88 ALA A O 1
#

InterPro domains:
  IPR013785 Aldolase-type TIM barrel [G3DSA:3.20.20.70] (1-83)
  IPR023885 4Fe4S-binding SPASM domain [PF13186] (6-70)

Organism: NCBI:txid1638099

Foldseek 3Di:
DDFAAAAQQLVPWDADPQQWIFRDPPDDPPLRTQDGVVVDPPVNSSVSSVVRNVCCHPVNQCPRPVRNPPPHDHDHDPPVVVVVVPPD

pLDDT: mean 87.09, std 12.41, range [38.12, 98.31]

Sequence (88 aa):
MPAGACFWAGHVLCLAPDGNVSICVISHGRHGVIGNLFDEPAETVVARGVAFRRRLETEGRCRVGHCSTCRKPEGSVYAKHQRRLQVA

Radius of gyration: 13.17 Å; chains: 1; bounding box: 28×32×33 Å